Protein AF-A0AAQ4DFD9-F1 (afdb_monomer)

Organism: Amblyomma americanum (NCBI:txid6943)

Radius of gyration: 16.82 Å; Cα contacts (8 Å, |Δi|>4): 60; chains: 1; bounding box: 39×20×49 Å

pLDDT: mean 71.63, std 12.16, range [38.56, 84.19]

Sequence (104 aa):
MEMLRSMQSRYDLDQALVLCQMNGFKAGILHLYEKAKLYHQILAYHIDQGDYDGVIKLCEKFGAYDPNLWIQALGFFARAEGASQHLATVLQHILSFGSGRHDL

InterPro domains:
  IPR000547 Clathrin, heavy chain/VPS, 7-fold repeat [PS50236] (1-86)
  IPR057308 PEP5/VPS11, clathrin heavy-chain repeat [PF23356] (2-95)

Structure (mmCIF, N/CA/C/O backbone):
data_AF-A0AAQ4DFD9-F1
#
_entry.id   AF-A0AAQ4DFD9-F1
#
loop_
_atom_site.group_PDB
_atom_site.id
_atom_site.type_symbol
_atom_site.label_atom_id
_atom_site.label_alt_id
_atom_site.label_comp_id
_atom_site.label_asym_id
_atom_site.label_entity_id
_atom_site.label_seq_id
_atom_site.pdbx_PDB_ins_code
_atom_site.Cartn_x
_atom_site.Cartn_y
_atom_site.Cartn_z
_atom_site.occupancy
_atom_site.B_iso_or_equiv
_atom_site.auth_seq_id
_atom_site.auth_comp_id
_atom_site.auth_asym_id
_atom_site.auth_atom_id
_atom_site.pdbx_PDB_model_num
ATOM 1 N N . MET A 1 1 ? 29.174 -5.926 -23.910 1.00 43.16 1 MET A N 1
ATOM 2 C CA . MET A 1 1 ? 27.831 -5.772 -24.520 1.00 43.16 1 MET A CA 1
ATOM 3 C C . MET A 1 1 ? 26.742 -6.173 -23.513 1.00 43.16 1 MET A C 1
ATOM 5 O O . MET A 1 1 ? 25.906 -7.005 -23.822 1.00 43.16 1 MET A O 1
ATOM 9 N N . GLU A 1 2 ? 26.735 -5.613 -22.297 1.00 46.69 2 GLU A N 1
ATOM 10 C CA . GLU A 1 2 ? 25.758 -6.002 -21.247 1.00 46.69 2 GLU A CA 1
ATOM 11 C C . GLU A 1 2 ? 24.982 -4.809 -20.668 1.00 46.69 2 GLU A C 1
ATOM 13 O O . GLU A 1 2 ? 23.998 -4.977 -19.956 1.00 46.69 2 GLU A O 1
ATOM 18 N N . MET A 1 3 ? 25.355 -3.584 -21.048 1.00 42.25 3 MET A N 1
ATOM 19 C CA . MET A 1 3 ? 24.755 -2.360 -20.513 1.00 42.25 3 MET A CA 1
ATOM 20 C C . MET A 1 3 ? 23.425 -1.991 -21.197 1.00 42.25 3 MET A C 1
ATOM 22 O O . MET A 1 3 ? 22.562 -1.377 -20.578 1.00 42.25 3 MET A O 1
ATOM 26 N N . LEU A 1 4 ? 23.213 -2.430 -22.445 1.00 43.44 4 LEU A N 1
ATOM 27 C CA . LEU A 1 4 ? 22.008 -2.110 -23.226 1.00 43.44 4 LEU A CA 1
ATOM 28 C C . LEU A 1 4 ? 20.796 -2.981 -22.856 1.00 43.44 4 LEU A C 1
ATOM 30 O O . LEU A 1 4 ? 19.668 -2.497 -22.867 1.00 43.44 4 LEU A O 1
ATOM 34 N N . ARG A 1 5 ? 21.015 -4.241 -22.450 1.00 48.25 5 ARG A N 1
ATOM 35 C CA . ARG A 1 5 ? 19.919 -5.146 -22.050 1.00 48.25 5 ARG A CA 1
ATOM 36 C C . ARG A 1 5 ? 19.212 -4.689 -20.775 1.00 48.25 5 ARG A C 1
ATOM 38 O O . ARG A 1 5 ? 18.007 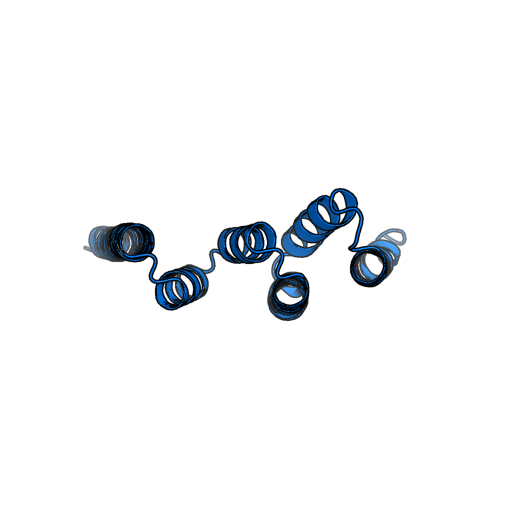-4.862 -20.654 1.00 48.25 5 ARG A O 1
ATOM 45 N N . SER A 1 6 ? 19.945 -4.078 -19.844 1.00 48.47 6 SER A N 1
ATOM 46 C CA . SER A 1 6 ? 19.368 -3.590 -18.585 1.00 48.47 6 SER A CA 1
ATOM 47 C C . SER A 1 6 ? 18.482 -2.349 -18.790 1.00 48.47 6 SER A C 1
ATOM 49 O O . SER A 1 6 ? 17.501 -2.154 -18.074 1.00 48.47 6 SER A O 1
ATOM 51 N N . MET A 1 7 ? 18.787 -1.530 -19.806 1.00 48.03 7 MET A N 1
ATOM 52 C CA . MET A 1 7 ? 17.993 -0.347 -20.156 1.00 48.03 7 MET A CA 1
ATOM 53 C C . MET A 1 7 ? 16.689 -0.707 -20.873 1.00 48.03 7 MET A C 1
ATOM 55 O O . MET A 1 7 ? 15.657 -0.120 -20.563 1.00 48.03 7 MET A O 1
ATOM 59 N N . GLN A 1 8 ? 16.719 -1.700 -21.767 1.00 54.12 8 GLN A N 1
ATOM 60 C CA . GLN A 1 8 ? 15.525 -2.177 -22.474 1.00 54.12 8 GLN A CA 1
ATOM 61 C C . GLN A 1 8 ? 14.484 -2.731 -21.494 1.00 54.12 8 GLN A C 1
ATOM 63 O O . GLN A 1 8 ? 13.362 -2.245 -21.464 1.00 54.12 8 GLN A O 1
ATOM 68 N N . SER A 1 9 ? 14.894 -3.599 -20.562 1.00 57.28 9 SER A N 1
ATOM 69 C CA . SER A 1 9 ? 13.986 -4.152 -19.545 1.00 57.28 9 SER A CA 1
ATOM 70 C C . SER A 1 9 ? 13.328 -3.095 -18.646 1.00 57.28 9 SER A C 1
ATOM 72 O O . SER A 1 9 ? 12.203 -3.291 -18.191 1.00 57.28 9 SER A O 1
ATOM 74 N N . ARG A 1 10 ? 14.015 -1.979 -18.358 1.00 57.81 10 ARG A N 1
ATOM 75 C CA . ARG A 1 10 ? 13.435 -0.856 -17.599 1.00 57.81 10 ARG A CA 1
ATOM 76 C C . ARG A 1 10 ? 12.468 -0.028 -18.439 1.00 57.81 10 ARG A C 1
ATOM 78 O O . ARG A 1 10 ? 11.447 0.402 -17.914 1.00 57.81 10 ARG A O 1
ATOM 85 N N . TYR A 1 11 ? 12.792 0.185 -19.710 1.00 61.34 11 TYR A N 1
ATOM 86 C CA . TYR A 1 11 ? 11.957 0.939 -20.637 1.00 61.34 11 TYR A CA 1
ATOM 87 C C . TYR A 1 11 ? 10.650 0.198 -20.951 1.00 61.34 11 TYR A C 1
ATOM 89 O O . TYR A 1 11 ? 9.585 0.804 -20.911 1.00 61.34 11 TYR A O 1
ATOM 97 N N . ASP A 1 12 ? 10.708 -1.124 -21.134 1.00 70.81 12 ASP A N 1
ATOM 98 C CA . ASP A 1 12 ? 9.526 -1.977 -21.304 1.00 70.81 12 ASP A CA 1
ATOM 99 C C . ASP A 1 12 ? 8.601 -1.947 -20.075 1.00 70.81 12 ASP A C 1
ATOM 101 O O . ASP A 1 12 ? 7.379 -1.899 -20.213 1.00 70.81 12 ASP A O 1
ATOM 105 N N . LEU A 1 13 ? 9.164 -1.936 -18.860 1.00 70.75 13 LEU A N 1
ATOM 106 C CA . LEU A 1 13 ? 8.376 -1.858 -17.627 1.00 70.75 13 LEU A CA 1
ATOM 107 C C . LEU A 1 13 ? 7.664 -0.503 -17.490 1.00 70.75 13 LEU A C 1
ATOM 109 O O . LEU A 1 13 ? 6.486 -0.471 -17.145 1.00 70.75 13 LEU A O 1
ATOM 113 N N . ASP A 1 14 ? 8.365 0.599 -17.759 1.00 73.06 14 ASP A N 1
ATOM 114 C CA . ASP A 1 14 ? 7.792 1.947 -17.689 1.00 73.06 14 ASP A CA 1
ATOM 115 C C . ASP A 1 14 ? 6.683 2.136 -18.736 1.00 73.06 14 ASP A C 1
ATOM 117 O O . ASP A 1 14 ? 5.574 2.556 -18.406 1.00 73.06 14 ASP A O 1
ATOM 121 N N . GLN A 1 15 ? 6.918 1.693 -19.975 1.00 77.31 15 GLN A N 1
ATOM 122 C CA . GLN A 1 15 ? 5.903 1.716 -21.028 1.00 77.31 15 GLN A CA 1
ATOM 123 C C . GLN A 1 15 ? 4.683 0.859 -20.682 1.00 77.31 15 GLN A C 1
ATOM 125 O O . GLN A 1 15 ? 3.547 1.298 -20.863 1.00 77.31 15 GLN A O 1
ATOM 130 N N . ALA A 1 16 ? 4.890 -0.349 -20.155 1.00 79.38 16 ALA A N 1
ATOM 131 C CA . ALA A 1 16 ? 3.793 -1.217 -19.749 1.00 79.38 16 ALA A CA 1
ATOM 132 C C . ALA A 1 16 ? 3.024 -0.658 -18.536 1.00 79.38 16 ALA A C 1
ATOM 134 O O . ALA A 1 16 ? 1.803 -0.811 -18.474 1.00 79.38 16 ALA A O 1
ATOM 135 N N . LEU A 1 17 ? 3.694 0.049 -17.616 1.00 75.44 17 LEU A N 1
ATOM 136 C CA . LEU A 1 17 ? 3.053 0.782 -16.519 1.00 75.44 17 LEU A CA 1
ATOM 137 C C . LEU A 1 17 ? 2.173 1.916 -17.045 1.00 75.44 17 LEU A C 1
ATOM 139 O O . LEU A 1 17 ? 1.004 1.992 -16.665 1.00 75.44 17 LEU A O 1
ATOM 143 N N . VAL A 1 18 ? 2.697 2.749 -17.949 1.00 80.56 18 VAL A N 1
ATOM 144 C CA . VAL A 1 18 ? 1.943 3.842 -18.580 1.00 80.56 18 VAL A CA 1
ATOM 145 C C . VAL A 1 18 ? 0.730 3.290 -19.330 1.00 80.56 18 VAL A C 1
ATOM 147 O O . VAL A 1 18 ? -0.382 3.770 -19.130 1.00 80.56 18 VAL A O 1
ATOM 150 N N . LEU A 1 19 ? 0.899 2.223 -20.116 1.00 78.19 19 LEU A N 1
ATOM 151 C CA . LEU A 1 19 ? -0.200 1.578 -20.842 1.00 78.19 19 LEU A CA 1
ATOM 152 C C . LEU A 1 19 ? -1.274 1.014 -19.903 1.00 78.19 19 LEU A C 1
ATOM 154 O O . LEU A 1 19 ? -2.468 1.199 -20.159 1.00 78.19 19 LEU A O 1
ATOM 158 N N . CYS A 1 20 ? -0.875 0.355 -18.810 1.00 79.31 20 CYS A N 1
ATOM 159 C CA . CYS A 1 20 ? -1.822 -0.152 -17.820 1.00 79.31 20 CYS A CA 1
ATOM 160 C C . CYS A 1 20 ? -2.548 0.989 -17.096 1.00 79.31 20 CYS A C 1
ATOM 162 O O . CYS A 1 20 ? -3.745 0.874 -16.845 1.00 79.31 20 CYS A O 1
ATOM 164 N N . GLN A 1 21 ? -1.863 2.098 -16.801 1.00 75.94 21 GLN A N 1
ATOM 165 C CA . GLN A 1 21 ? -2.457 3.273 -16.163 1.00 75.94 21 GLN A CA 1
ATOM 166 C C . GLN A 1 21 ? -3.456 3.976 -17.094 1.00 75.94 21 GLN A C 1
ATOM 168 O O . GLN A 1 21 ? -4.570 4.275 -16.673 1.00 75.94 21 GLN A O 1
ATOM 173 N N . MET A 1 22 ? -3.116 4.130 -18.379 1.00 78.81 22 MET A N 1
ATOM 174 C CA . MET A 1 22 ? -4.004 4.696 -19.405 1.00 78.81 22 MET A CA 1
ATOM 175 C C . MET A 1 22 ? -5.266 3.854 -19.631 1.00 78.81 22 MET A C 1
ATOM 177 O O . MET A 1 22 ? -6.332 4.405 -19.882 1.00 78.81 22 MET A O 1
ATOM 181 N N . ASN A 1 23 ? -5.160 2.526 -19.527 1.00 77.50 23 ASN A N 1
ATOM 182 C CA . ASN A 1 23 ? -6.299 1.611 -19.665 1.00 77.50 23 ASN A CA 1
ATOM 183 C C . ASN A 1 23 ? -7.041 1.355 -18.340 1.00 77.50 23 ASN A C 1
ATOM 185 O O . ASN A 1 23 ? -8.009 0.597 -18.321 1.00 77.50 23 ASN A O 1
ATOM 189 N N . GLY A 1 24 ? -6.583 1.925 -17.219 1.00 73.31 24 GLY A N 1
ATOM 190 C CA . GLY A 1 24 ? -7.146 1.646 -15.896 1.00 73.31 24 GLY A CA 1
ATOM 191 C C . GLY A 1 24 ? -7.013 0.179 -15.463 1.00 73.31 24 GLY A C 1
ATOM 192 O O . GLY A 1 24 ? -7.800 -0.302 -14.647 1.00 73.31 24 GLY A O 1
ATOM 193 N N . PHE A 1 25 ? -6.035 -0.560 -15.996 1.00 78.50 25 PHE A N 1
ATOM 194 C CA . PHE A 1 25 ? -5.842 -1.982 -15.718 1.00 78.50 25 PHE A CA 1
ATOM 195 C C . PHE A 1 25 ? -5.083 -2.202 -14.400 1.00 78.50 25 PHE A C 1
ATOM 197 O O . PHE A 1 25 ? -3.905 -2.557 -14.365 1.00 78.50 25 PHE A O 1
ATOM 204 N N . LYS A 1 26 ? -5.797 -1.992 -13.292 1.00 74.31 26 LYS A N 1
ATOM 205 C CA . LYS A 1 26 ? -5.290 -2.000 -11.908 1.00 74.31 26 LYS A CA 1
ATOM 206 C C . LYS A 1 26 ? -4.469 -3.246 -11.547 1.00 74.31 26 LYS A C 1
ATOM 208 O O . LYS A 1 26 ? -3.385 -3.130 -10.982 1.00 74.31 26 LYS A O 1
ATOM 213 N N . ALA A 1 27 ? -4.954 -4.432 -11.919 1.00 76.56 27 ALA A N 1
ATOM 214 C CA . ALA A 1 27 ? -4.279 -5.698 -11.623 1.00 76.56 27 ALA A CA 1
ATOM 215 C C . ALA A 1 27 ? -2.908 -5.816 -12.314 1.00 76.56 27 ALA A C 1
ATOM 217 O O . ALA A 1 27 ? -1.964 -6.343 -11.727 1.00 76.56 27 ALA A O 1
ATOM 218 N N . GLY A 1 28 ? -2.774 -5.289 -13.537 1.00 78.69 28 GLY A N 1
ATOM 219 C CA . GLY A 1 28 ? -1.498 -5.278 -14.253 1.00 78.69 28 GLY A CA 1
ATOM 220 C C . GLY A 1 28 ? -0.496 -4.309 -13.637 1.00 78.69 28 GLY A C 1
ATOM 221 O O . GLY A 1 28 ? 0.666 -4.670 -13.478 1.00 78.69 28 GLY A O 1
ATOM 222 N N . ILE A 1 29 ? -0.949 -3.124 -13.212 1.00 80.94 29 ILE A N 1
ATOM 223 C CA . ILE A 1 29 ? -0.091 -2.133 -12.542 1.00 80.94 29 ILE A CA 1
ATOM 224 C C . ILE A 1 29 ? 0.499 -2.723 -11.254 1.00 80.94 29 ILE A C 1
ATOM 226 O O . ILE A 1 29 ? 1.711 -2.667 -11.056 1.00 80.94 29 ILE A O 1
ATOM 230 N N . LEU A 1 30 ? -0.334 -3.362 -10.422 1.00 80.00 30 LEU A N 1
ATOM 231 C CA . LEU A 1 30 ? 0.113 -4.000 -9.180 1.00 80.00 30 LEU A CA 1
ATOM 232 C C . LEU A 1 30 ? 1.164 -5.086 -9.454 1.00 80.00 30 LEU A C 1
ATOM 234 O O . LEU A 1 30 ? 2.219 -5.108 -8.824 1.00 80.00 30 LEU A O 1
ATOM 238 N N . HIS A 1 31 ? 0.910 -5.936 -10.453 1.00 80.19 31 HIS A N 1
ATOM 239 C CA . HIS A 1 31 ? 1.820 -7.015 -10.828 1.00 80.19 31 HIS A CA 1
ATOM 240 C C . HIS A 1 31 ? 3.167 -6.492 -11.352 1.00 80.19 31 HIS A C 1
ATOM 242 O O . HIS A 1 31 ? 4.226 -7.055 -11.059 1.00 80.19 31 HIS A O 1
ATOM 248 N N . LEU A 1 32 ? 3.147 -5.394 -12.114 1.00 81.69 32 LEU A N 1
ATOM 249 C CA . LEU A 1 32 ? 4.364 -4.736 -12.583 1.00 81.69 32 LEU A CA 1
ATOM 250 C C . LEU A 1 32 ? 5.138 -4.102 -11.431 1.00 81.69 32 LEU A C 1
ATOM 252 O O . LEU A 1 32 ? 6.356 -4.267 -11.368 1.00 81.69 32 LEU A O 1
ATOM 256 N N . TYR A 1 33 ? 4.458 -3.432 -10.500 1.00 84.00 33 TYR A N 1
ATOM 257 C CA . TYR A 1 33 ? 5.111 -2.886 -9.315 1.00 84.00 33 TYR A CA 1
ATOM 258 C C . TYR A 1 33 ? 5.725 -3.979 -8.436 1.00 84.00 33 TYR A C 1
ATOM 260 O O . TYR A 1 33 ? 6.843 -3.789 -7.954 1.00 84.00 33 TYR A O 1
ATOM 268 N N . GLU A 1 34 ? 5.066 -5.132 -8.275 1.00 80.81 34 GLU A N 1
ATOM 269 C CA . GLU A 1 34 ? 5.634 -6.274 -7.547 1.00 80.81 34 GLU A CA 1
ATOM 270 C C . GLU A 1 34 ? 6.913 -6.781 -8.227 1.00 80.81 34 GLU A C 1
ATOM 272 O O . GLU A 1 34 ? 7.945 -6.933 -7.570 1.00 80.81 34 GLU A O 1
ATOM 277 N N . LYS A 1 35 ? 6.895 -6.967 -9.556 1.00 79.44 35 LYS A N 1
ATOM 278 C CA . LYS A 1 35 ? 8.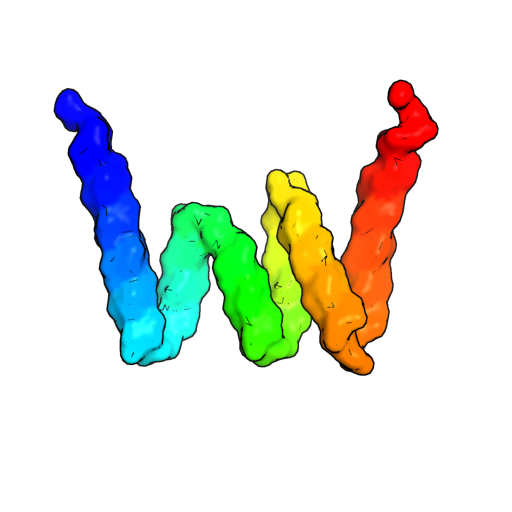093 -7.377 -10.313 1.00 79.44 35 LYS A CA 1
ATOM 279 C C . LYS A 1 35 ? 9.222 -6.354 -10.248 1.00 79.44 35 LYS A C 1
ATOM 281 O O . LYS A 1 35 ? 10.392 -6.733 -10.193 1.00 79.44 35 LYS A O 1
ATOM 286 N N . ALA A 1 36 ? 8.877 -5.073 -10.246 1.00 78.44 36 ALA A N 1
ATOM 287 C CA . ALA A 1 36 ? 9.824 -3.972 -10.151 1.00 78.44 36 ALA A CA 1
ATOM 288 C C . ALA A 1 36 ? 10.295 -3.697 -8.715 1.00 78.44 36 ALA A C 1
ATOM 290 O O . ALA A 1 36 ? 11.158 -2.841 -8.519 1.00 78.44 36 ALA A O 1
ATOM 291 N N . LYS A 1 37 ? 9.744 -4.413 -7.721 1.00 77.31 37 LYS A N 1
ATOM 292 C CA . LYS A 1 37 ? 9.975 -4.193 -6.284 1.00 77.31 37 LYS A CA 1
ATOM 293 C C . LYS A 1 37 ? 9.646 -2.761 -5.842 1.00 77.31 37 LYS A C 1
ATOM 295 O O . LYS A 1 37 ? 10.244 -2.229 -4.910 1.00 77.31 37 LYS A O 1
ATOM 300 N N . LEU A 1 38 ? 8.691 -2.123 -6.515 1.00 81.50 38 LEU A N 1
ATOM 301 C CA . LEU A 1 38 ? 8.238 -0.761 -6.239 1.00 81.50 38 LEU A CA 1
ATOM 302 C C . LEU A 1 38 ? 7.161 -0.773 -5.145 1.00 81.50 38 LEU A C 1
ATOM 304 O O . LEU A 1 38 ? 6.042 -0.310 -5.344 1.00 81.50 38 LEU A O 1
ATOM 308 N N . TYR A 1 39 ? 7.496 -1.306 -3.969 1.00 82.75 39 TYR A N 1
ATOM 309 C CA . TYR A 1 39 ? 6.533 -1.513 -2.881 1.00 82.75 39 TYR A CA 1
ATOM 310 C C . TYR A 1 39 ? 5.898 -0.209 -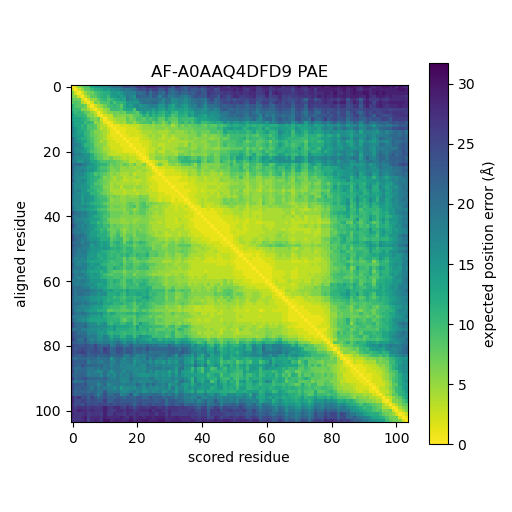2.389 1.00 82.75 39 TYR A C 1
ATOM 312 O O . TYR A 1 39 ? 4.718 -0.188 -2.070 1.00 82.75 39 TYR A O 1
ATOM 320 N N . HIS A 1 40 ? 6.639 0.902 -2.395 1.00 81.38 40 HIS A N 1
ATOM 321 C CA . HIS A 1 40 ? 6.092 2.215 -2.038 1.00 81.38 40 HIS A CA 1
ATOM 322 C C . HIS A 1 40 ? 4.979 2.682 -2.986 1.00 81.38 40 HIS A C 1
ATOM 324 O O . HIS A 1 40 ? 4.032 3.320 -2.541 1.00 81.38 40 HIS A O 1
ATOM 330 N N . GLN A 1 41 ? 5.061 2.339 -4.276 1.00 82.62 41 GLN A N 1
ATOM 331 C CA . GLN A 1 41 ? 4.013 2.664 -5.249 1.00 82.62 41 GLN A CA 1
ATOM 332 C C . GLN A 1 41 ? 2.767 1.802 -5.022 1.00 82.62 41 GLN A C 1
ATOM 334 O O . GLN A 1 41 ? 1.654 2.314 -5.061 1.00 82.62 41 GLN A O 1
ATOM 339 N N . ILE A 1 42 ? 2.951 0.516 -4.703 1.00 84.19 42 ILE A N 1
ATOM 340 C CA . ILE A 1 42 ? 1.849 -0.380 -4.315 1.00 84.19 42 ILE A CA 1
ATOM 341 C C . ILE A 1 42 ? 1.171 0.144 -3.047 1.00 84.19 42 ILE A C 1
ATOM 343 O O . ILE A 1 42 ? -0.050 0.243 -2.996 1.00 84.19 42 ILE A O 1
ATOM 347 N N . LEU A 1 43 ? 1.964 0.537 -2.048 1.00 83.62 43 LEU A N 1
ATOM 348 C CA . LEU A 1 43 ? 1.473 1.110 -0.801 1.00 83.62 43 LEU A CA 1
ATOM 349 C C . LEU A 1 43 ? 0.627 2.359 -1.070 1.00 83.62 43 LEU A C 1
ATOM 351 O O . LEU A 1 43 ? -0.523 2.412 -0.650 1.00 83.62 43 LEU A O 1
ATOM 355 N N . ALA A 1 44 ? 1.176 3.330 -1.807 1.00 82.19 44 ALA A N 1
ATOM 356 C CA . ALA A 1 44 ? 0.476 4.558 -2.178 1.00 82.19 44 ALA A CA 1
ATOM 357 C C . ALA A 1 44 ? -0.820 4.271 -2.951 1.00 82.19 44 ALA A C 1
ATOM 359 O O . ALA A 1 44 ? -1.822 4.948 -2.747 1.00 82.19 44 ALA A O 1
ATOM 360 N N . TYR A 1 45 ? -0.817 3.237 -3.791 1.00 83.19 45 TYR A N 1
ATOM 361 C CA . TYR A 1 45 ? -1.991 2.812 -4.535 1.00 83.19 45 TYR A CA 1
ATOM 362 C C . TYR A 1 45 ? -3.096 2.251 -3.623 1.00 83.19 45 TYR A C 1
ATOM 364 O O . TYR A 1 45 ? -4.243 2.674 -3.732 1.00 83.19 45 TYR A O 1
ATOM 372 N N . HIS A 1 46 ? -2.776 1.343 -2.692 1.00 83.25 46 HIS A N 1
ATOM 373 C CA . HIS A 1 46 ? -3.766 0.850 -1.720 1.00 83.25 46 HIS A CA 1
ATOM 374 C C . HIS A 1 46 ? -4.280 1.981 -0.818 1.00 83.25 46 HIS A C 1
ATOM 376 O O . HIS A 1 46 ? -5.471 2.053 -0.534 1.00 83.25 46 HIS A O 1
ATOM 382 N N . ILE A 1 47 ? -3.394 2.901 -0.439 1.00 80.44 47 ILE A N 1
ATOM 383 C CA . ILE A 1 47 ? -3.706 4.119 0.311 1.00 80.44 47 ILE A CA 1
ATOM 384 C C . ILE A 1 47 ? -4.729 5.000 -0.428 1.00 80.44 47 ILE A C 1
ATOM 386 O O . ILE A 1 47 ? -5.738 5.380 0.162 1.00 80.44 47 ILE A O 1
ATOM 390 N N . ASP A 1 48 ? -4.495 5.299 -1.707 1.00 79.75 48 ASP A N 1
ATOM 391 C CA . ASP A 1 48 ? -5.378 6.126 -2.542 1.00 79.75 48 ASP A CA 1
ATOM 392 C C . ASP A 1 48 ? -6.767 5.494 -2.715 1.00 79.75 48 ASP A C 1
ATOM 394 O O . ASP A 1 48 ? -7.789 6.175 -2.687 1.00 79.75 48 ASP A O 1
ATOM 398 N N . GLN A 1 49 ? -6.814 4.164 -2.810 1.00 76.81 49 GLN A N 1
ATOM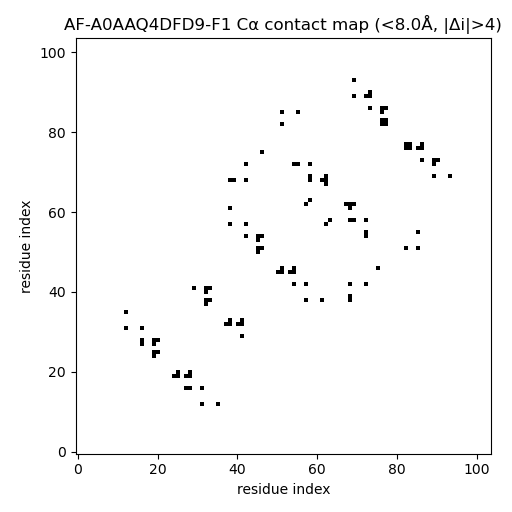 399 C CA . GLN A 1 49 ? -8.064 3.410 -2.877 1.00 76.81 49 GLN A CA 1
ATOM 400 C C . GLN A 1 49 ? -8.766 3.264 -1.511 1.00 76.81 49 GLN A C 1
ATOM 402 O O . GLN A 1 49 ? -9.874 2.730 -1.463 1.00 76.81 49 GLN A O 1
ATOM 407 N N . GLY A 1 50 ? -8.152 3.718 -0.410 1.00 75.12 50 GLY A N 1
ATOM 408 C CA . GLY A 1 50 ? -8.668 3.543 0.953 1.00 75.12 50 GLY A CA 1
ATOM 409 C C . GLY A 1 50 ? -8.633 2.091 1.447 1.00 75.12 50 GLY A C 1
ATOM 410 O O . GLY A 1 50 ? -9.355 1.728 2.373 1.00 75.12 50 GLY A O 1
ATOM 411 N N . ASP A 1 51 ? -7.812 1.246 0.823 1.00 81.62 51 ASP A N 1
ATOM 412 C CA . ASP A 1 51 ? -7.710 -0.184 1.095 1.00 81.62 51 ASP A CA 1
ATOM 413 C C . ASP A 1 51 ? -6.699 -0.455 2.221 1.00 81.62 51 ASP A C 1
ATOM 415 O O . ASP A 1 51 ? -5.537 -0.808 2.011 1.00 81.62 51 ASP A O 1
ATOM 419 N N . TYR A 1 52 ? -7.152 -0.245 3.455 1.00 80.94 52 TYR A N 1
ATOM 420 C CA . TYR A 1 52 ? -6.322 -0.349 4.655 1.00 80.94 52 TYR A CA 1
ATOM 421 C C . TYR A 1 52 ? -5.794 -1.772 4.923 1.00 80.94 52 TYR A C 1
ATOM 423 O O . TYR A 1 52 ? -4.671 -1.931 5.401 1.00 80.94 52 TYR A O 1
ATOM 431 N N . ASP A 1 53 ? -6.573 -2.804 4.588 1.00 81.75 53 ASP A N 1
ATOM 432 C CA . ASP A 1 53 ? -6.184 -4.214 4.743 1.00 81.75 53 ASP A CA 1
ATOM 433 C C . ASP A 1 53 ? -5.024 -4.587 3.804 1.00 81.75 53 ASP A C 1
ATOM 435 O O . ASP A 1 53 ? -4.053 -5.223 4.225 1.00 81.75 53 ASP A O 1
ATOM 439 N N . GLY A 1 54 ? -5.060 -4.119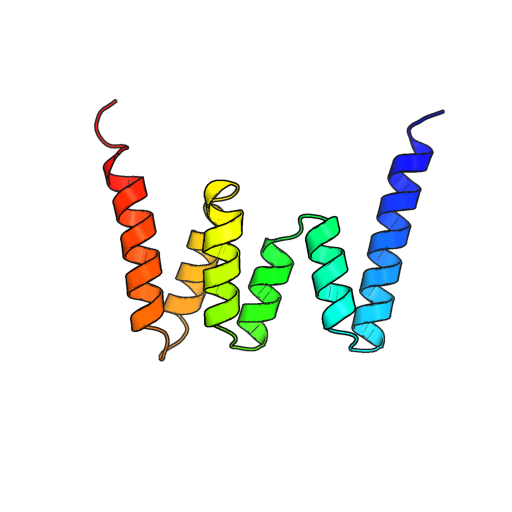 2.550 1.00 82.12 54 GLY A N 1
ATOM 440 C CA . GLY A 1 54 ? -3.971 -4.322 1.598 1.00 82.12 54 GLY A CA 1
ATOM 441 C C . GLY A 1 54 ? -2.684 -3.607 2.003 1.00 82.12 54 GLY A C 1
ATOM 442 O O . GLY A 1 54 ? -1.601 -4.177 1.853 1.00 82.12 54 GLY A O 1
ATOM 443 N N . VAL A 1 55 ? -2.789 -2.411 2.595 1.00 83.62 55 VAL A N 1
ATOM 444 C CA . VAL A 1 55 ? -1.642 -1.696 3.183 1.00 83.62 55 VAL A CA 1
ATOM 445 C C . VAL A 1 55 ? -0.965 -2.536 4.269 1.00 83.62 55 VAL A C 1
ATOM 447 O O . VAL A 1 55 ? 0.251 -2.723 4.218 1.00 83.62 55 VAL A O 1
ATOM 450 N N . ILE A 1 56 ? -1.733 -3.082 5.219 1.00 82.31 56 ILE A N 1
ATOM 451 C CA . ILE A 1 56 ? -1.186 -3.907 6.306 1.00 82.31 56 ILE A CA 1
ATOM 452 C C . ILE A 1 56 ? -0.546 -5.180 5.755 1.00 82.31 56 ILE A C 1
ATOM 454 O O . ILE A 1 56 ? 0.611 -5.445 6.064 1.00 82.31 56 ILE A O 1
ATOM 458 N N . LYS A 1 57 ? -1.224 -5.912 4.863 1.00 84.06 57 LYS A N 1
ATOM 459 C CA . LYS A 1 57 ? -0.666 -7.126 4.242 1.00 84.06 57 LYS A CA 1
ATOM 460 C C . LYS A 1 57 ? 0.640 -6.858 3.499 1.00 84.06 57 LYS A C 1
ATOM 462 O O . LYS A 1 57 ? 1.566 -7.669 3.559 1.00 84.06 57 LYS A O 1
ATOM 467 N N . LEU A 1 58 ? 0.735 -5.727 2.798 1.00 84.00 58 LEU A N 1
ATOM 468 C CA . LEU A 1 58 ? 1.961 -5.316 2.119 1.00 84.00 58 LEU A CA 1
ATOM 469 C C . LEU A 1 58 ? 3.078 -5.028 3.132 1.00 84.00 58 LEU A C 1
A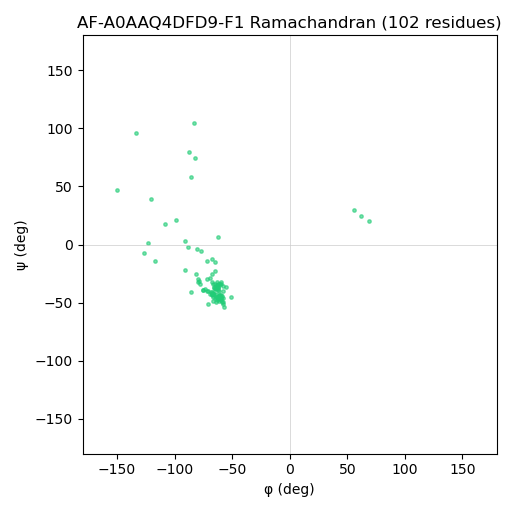TOM 471 O O . LEU A 1 58 ? 4.202 -5.503 2.960 1.00 84.00 58 LEU A O 1
ATOM 475 N N . CYS A 1 59 ? 2.770 -4.290 4.198 1.00 83.00 59 CYS A N 1
ATOM 476 C CA . CYS A 1 59 ? 3.700 -3.993 5.284 1.00 83.00 59 CYS A CA 1
ATOM 477 C C . CYS A 1 59 ? 4.138 -5.252 6.050 1.00 83.00 59 CYS A C 1
ATOM 479 O O . CYS A 1 59 ? 5.312 -5.377 6.378 1.00 83.00 59 CYS A O 1
ATOM 481 N N . GLU A 1 60 ? 3.267 -6.229 6.282 1.00 82.94 60 GLU A N 1
ATOM 482 C CA . GLU A 1 60 ? 3.645 -7.505 6.899 1.00 82.94 60 GLU A CA 1
ATOM 483 C C . GLU A 1 60 ? 4.571 -8.319 5.989 1.00 82.94 60 GLU A C 1
ATOM 485 O O . GLU A 1 60 ? 5.580 -8.861 6.438 1.00 82.94 60 GLU A O 1
ATOM 490 N N . LYS A 1 61 ? 4.270 -8.361 4.687 1.00 82.50 61 LYS A N 1
ATOM 491 C CA . LYS A 1 61 ? 5.027 -9.154 3.711 1.00 82.50 61 LYS A CA 1
ATOM 492 C C . LYS A 1 61 ? 6.390 -8.548 3.373 1.00 82.50 61 LYS A C 1
ATOM 494 O O . LYS A 1 61 ? 7.361 -9.281 3.193 1.00 82.50 61 LYS A O 1
ATOM 499 N N . PHE A 1 62 ? 6.468 -7.221 3.272 1.00 80.12 62 PHE A N 1
ATOM 500 C CA . PHE A 1 62 ? 7.659 -6.507 2.796 1.00 80.12 62 PHE A CA 1
ATOM 501 C C . PHE A 1 62 ? 8.297 -5.586 3.832 1.00 80.12 62 PHE A C 1
ATOM 503 O O . PHE A 1 62 ? 9.444 -5.184 3.661 1.00 80.12 62 PHE A O 1
ATOM 510 N N . GLY A 1 63 ? 7.617 -5.268 4.926 1.00 75.00 63 GLY A N 1
ATOM 511 C CA . GLY A 1 63 ? 8.140 -4.351 5.935 1.00 75.00 63 GLY A CA 1
ATOM 512 C C . GLY A 1 63 ? 9.273 -4.926 6.785 1.00 75.00 63 GLY A C 1
ATOM 513 O O . GLY A 1 63 ? 9.991 -4.158 7.417 1.00 75.00 63 GLY A O 1
ATOM 514 N N . ALA A 1 64 ? 9.493 -6.245 6.749 1.00 76.75 64 ALA A N 1
ATOM 515 C CA . ALA A 1 64 ? 10.731 -6.854 7.240 1.00 76.75 64 ALA A CA 1
ATOM 516 C C . ALA A 1 64 ? 11.947 -6.521 6.350 1.00 76.75 64 ALA A C 1
ATOM 518 O O . ALA A 1 64 ? 13.070 -6.468 6.845 1.00 76.75 64 ALA A O 1
ATOM 519 N N . TYR A 1 65 ? 11.730 -6.289 5.049 1.00 74.94 65 TYR A N 1
ATOM 520 C CA . TYR A 1 65 ? 12.776 -5.885 4.105 1.00 74.94 65 TYR A CA 1
ATOM 521 C C . TYR A 1 65 ? 12.980 -4.371 4.095 1.00 74.94 65 TYR A C 1
ATOM 523 O O . TYR A 1 65 ? 14.120 -3.918 4.038 1.00 74.94 65 TYR A O 1
ATOM 531 N N . ASP A 1 66 ? 11.892 -3.596 4.152 1.00 75.38 66 ASP A N 1
ATOM 532 C CA . ASP A 1 66 ? 11.950 -2.135 4.144 1.00 75.38 66 ASP A CA 1
ATOM 533 C C . ASP A 1 66 ? 11.049 -1.540 5.241 1.00 75.38 66 ASP A C 1
ATOM 535 O O . ASP A 1 66 ? 9.841 -1.363 5.045 1.00 75.38 66 ASP A O 1
ATOM 539 N N . PRO A 1 67 ? 11.601 -1.212 6.422 1.00 76.56 67 PRO A N 1
ATOM 540 C CA . PRO A 1 67 ? 10.813 -0.671 7.527 1.00 76.56 67 PRO A CA 1
ATOM 541 C C . PRO A 1 67 ? 10.212 0.711 7.214 1.00 76.56 67 PRO A C 1
ATOM 543 O O . PRO A 1 67 ? 9.268 1.127 7.886 1.00 76.56 67 PRO A O 1
ATOM 546 N N . ASN A 1 68 ? 10.681 1.411 6.171 1.00 78.00 68 ASN A N 1
ATOM 547 C CA . ASN A 1 68 ? 10.073 2.670 5.726 1.00 78.00 68 ASN A CA 1
ATOM 548 C C . ASN A 1 68 ? 8.643 2.489 5.198 1.00 78.00 68 ASN A C 1
ATOM 550 O O . ASN A 1 68 ? 7.875 3.453 5.218 1.00 78.00 68 ASN A O 1
ATOM 554 N N . LEU A 1 69 ? 8.262 1.283 4.755 1.00 82.06 69 LEU A N 1
ATOM 555 C CA . LEU A 1 69 ? 6.877 0.970 4.382 1.00 82.06 69 LEU A CA 1
ATOM 556 C C . LEU A 1 69 ? 5.936 1.163 5.575 1.00 82.06 69 LEU A C 1
ATOM 558 O O . LEU A 1 69 ? 4.905 1.815 5.437 1.00 82.06 69 LEU A O 1
ATOM 562 N N . TRP A 1 70 ? 6.318 0.664 6.755 1.00 80.69 70 TRP A N 1
ATOM 563 C CA . TRP A 1 70 ? 5.537 0.826 7.985 1.00 80.69 70 TRP A CA 1
ATOM 564 C C . TRP A 1 70 ? 5.445 2.291 8.420 1.00 80.69 70 TRP A C 1
ATOM 566 O O . TRP A 1 70 ? 4.384 2.727 8.854 1.00 80.69 70 TRP A O 1
ATOM 576 N N . ILE A 1 71 ? 6.521 3.070 8.264 1.00 79.25 71 ILE A N 1
ATOM 577 C CA . ILE A 1 71 ? 6.526 4.507 8.592 1.00 79.25 71 ILE A CA 1
ATOM 578 C C . ILE A 1 71 ? 5.585 5.291 7.666 1.00 79.25 71 ILE A C 1
ATOM 580 O O . ILE A 1 71 ? 4.831 6.147 8.127 1.00 79.25 71 ILE A O 1
ATOM 584 N N . GLN A 1 72 ? 5.596 4.991 6.366 1.00 79.88 72 GLN A N 1
ATOM 585 C CA . GLN A 1 72 ? 4.697 5.630 5.401 1.00 79.88 72 GLN A CA 1
ATOM 586 C C . GLN A 1 72 ? 3.239 5.234 5.632 1.00 79.88 72 GLN A C 1
ATOM 588 O O . GLN A 1 72 ? 2.368 6.104 5.647 1.00 79.88 72 GLN A O 1
ATOM 593 N N . ALA A 1 73 ? 2.983 3.948 5.883 1.00 81.06 73 ALA A N 1
ATOM 594 C CA . ALA A 1 73 ? 1.664 3.460 6.258 1.00 81.06 73 ALA A CA 1
ATOM 595 C C . ALA A 1 73 ? 1.169 4.161 7.529 1.00 81.06 73 ALA A C 1
ATOM 597 O O . ALA A 1 73 ? 0.055 4.673 7.552 1.00 81.06 73 ALA A O 1
ATOM 598 N N . LEU A 1 74 ? 2.021 4.275 8.553 1.00 77.25 74 LEU A N 1
ATOM 599 C CA . LEU A 1 74 ? 1.707 4.981 9.792 1.00 77.25 74 LEU A CA 1
ATOM 600 C C . LEU A 1 74 ? 1.342 6.446 9.544 1.00 77.25 74 LEU A C 1
ATOM 602 O O . LEU A 1 74 ? 0.326 6.911 10.049 1.00 77.25 74 LEU A O 1
ATOM 606 N N . GLY A 1 75 ? 2.156 7.175 8.776 1.00 75.88 75 GLY A N 1
ATOM 607 C CA . GLY A 1 75 ? 1.896 8.580 8.461 1.00 75.88 75 GLY A CA 1
ATOM 608 C C . GLY A 1 75 ? 0.576 8.779 7.713 1.00 75.88 75 GLY A C 1
ATOM 609 O O . GLY A 1 75 ? -0.115 9.774 7.933 1.00 75.88 75 GLY A O 1
ATOM 610 N N . PHE A 1 76 ? 0.201 7.813 6.872 1.00 77.19 76 PHE A N 1
ATOM 611 C CA . PHE A 1 76 ? -1.099 7.795 6.216 1.00 77.19 76 PHE A CA 1
ATOM 612 C C . PHE A 1 76 ? -2.241 7.491 7.193 1.00 77.19 76 PHE A C 1
ATOM 614 O O . PHE A 1 76 ? -3.186 8.272 7.284 1.00 77.19 76 PHE A O 1
ATOM 621 N N . PHE A 1 77 ? -2.135 6.417 7.978 1.00 77.31 77 PHE A N 1
ATOM 622 C CA . PHE A 1 77 ? -3.142 6.050 8.973 1.00 77.31 77 PHE A CA 1
ATOM 623 C C . PHE A 1 77 ? -3.350 7.143 10.027 1.00 77.31 77 PHE A C 1
ATOM 625 O O . PHE A 1 77 ? -4.469 7.349 10.475 1.00 77.31 77 PHE A O 1
ATOM 632 N N . ALA A 1 78 ? -2.295 7.875 10.394 1.00 73.19 78 ALA A N 1
ATOM 633 C CA . ALA A 1 78 ? -2.372 8.984 11.342 1.00 73.19 78 ALA A CA 1
ATOM 634 C C . ALA A 1 78 ? -3.156 10.184 10.794 1.00 73.19 78 ALA A C 1
ATOM 636 O O . ALA A 1 78 ? -3.693 10.969 11.570 1.00 73.19 78 ALA A O 1
ATOM 637 N N . ARG A 1 79 ? -3.222 10.333 9.466 1.00 70.56 79 ARG A N 1
ATOM 638 C CA . ARG A 1 79 ? -4.038 11.354 8.792 1.00 70.56 79 ARG A CA 1
ATOM 639 C C . ARG A 1 79 ? -5.444 10.861 8.456 1.00 70.56 79 ARG A C 1
ATOM 641 O O . ARG A 1 79 ? -6.332 11.683 8.268 1.00 70.56 79 ARG A O 1
ATOM 648 N N . ALA A 1 80 ? -5.652 9.549 8.368 1.00 66.88 80 ALA A N 1
ATOM 649 C CA . ALA A 1 80 ? -6.955 8.955 8.111 1.00 66.88 80 ALA A CA 1
ATOM 650 C C . ALA A 1 80 ? -7.761 8.845 9.419 1.00 66.88 80 ALA A C 1
ATOM 652 O O . ALA A 1 80 ? -7.529 7.947 10.228 1.00 66.88 80 ALA A O 1
ATOM 653 N N . GLU A 1 81 ? -8.752 9.721 9.613 1.00 57.75 81 GLU A N 1
ATOM 654 C CA . GLU A 1 81 ? -9.584 9.823 10.834 1.00 57.75 81 GLU A CA 1
ATOM 655 C C . GLU A 1 81 ? -10.434 8.569 11.182 1.00 57.75 81 GLU A C 1
ATOM 657 O O . GLU A 1 81 ? -11.212 8.587 12.132 1.00 57.75 81 GLU A O 1
ATOM 662 N N . GLY A 1 82 ? -10.275 7.450 10.467 1.00 60.00 82 GLY A N 1
ATOM 663 C CA . GLY A 1 82 ? -10.967 6.175 10.714 1.00 60.00 82 GLY A CA 1
ATOM 664 C C . GLY A 1 82 ? -10.052 4.969 10.950 1.00 60.00 82 GLY A C 1
ATOM 665 O O . GLY A 1 82 ? -10.546 3.860 11.131 1.00 60.00 82 GLY A O 1
ATOM 666 N N . ALA A 1 83 ? -8.729 5.148 10.951 1.00 60.56 83 ALA A N 1
ATOM 667 C CA . ALA A 1 83 ? -7.780 4.034 10.960 1.00 60.56 83 ALA A CA 1
ATOM 668 C C . ALA A 1 83 ? -7.207 3.686 12.344 1.00 60.56 83 ALA A C 1
ATOM 670 O O . ALA A 1 83 ? -6.160 3.050 12.441 1.00 60.56 83 ALA A O 1
ATOM 671 N N . SER A 1 84 ? -7.874 4.077 13.429 1.00 59.47 84 SER A N 1
ATOM 672 C CA . SER A 1 84 ? -7.370 3.945 14.805 1.00 59.47 84 SER A CA 1
ATOM 673 C C . SER A 1 84 ? -6.982 2.511 15.194 1.00 59.47 84 SER A C 1
ATOM 675 O O . SER A 1 84 ? -5.968 2.312 15.862 1.00 59.47 84 SER A O 1
ATOM 677 N N . GLN A 1 85 ? -7.720 1.502 14.723 1.00 65.81 85 GLN A N 1
ATOM 678 C CA . GLN A 1 85 ? -7.394 0.091 14.970 1.00 65.81 85 GLN A CA 1
ATOM 679 C C . GLN A 1 85 ? -6.122 -0.358 14.235 1.00 65.81 85 GLN A C 1
ATOM 681 O O . GLN A 1 85 ? -5.289 -1.049 14.810 1.00 65.81 85 GLN A O 1
ATOM 686 N N . HIS A 1 86 ? -5.950 0.050 12.975 1.00 66.88 86 HIS A N 1
ATOM 687 C CA . HIS A 1 86 ? -4.798 -0.347 12.155 1.00 66.88 86 HIS A CA 1
ATOM 688 C C . HIS A 1 86 ? -3.546 0.450 12.533 1.00 66.88 86 HIS A C 1
ATOM 690 O O . HIS A 1 86 ? -2.442 -0.092 12.569 1.00 66.88 86 HIS A O 1
ATOM 696 N N . LEU A 1 87 ? -3.728 1.716 12.913 1.00 70.31 87 LEU A N 1
ATOM 697 C CA . LEU A 1 87 ? -2.688 2.565 13.473 1.00 70.31 87 LEU A CA 1
ATOM 698 C C . LEU A 1 87 ? -2.111 1.954 14.748 1.00 70.31 87 LEU A C 1
ATOM 700 O O . LEU A 1 87 ? -0.893 1.911 14.878 1.00 70.31 87 LEU A O 1
ATOM 704 N N . ALA A 1 88 ? -2.951 1.436 15.650 1.00 67.81 88 ALA A N 1
ATOM 705 C CA . ALA A 1 88 ? -2.492 0.774 16.870 1.00 67.81 88 ALA A CA 1
ATOM 706 C C . ALA A 1 88 ? -1.608 -0.450 16.567 1.00 67.81 88 ALA A C 1
ATOM 708 O O . ALA A 1 88 ? -0.544 -0.597 17.168 1.00 67.81 88 ALA A O 1
ATOM 709 N N . THR A 1 89 ? -1.993 -1.283 15.595 1.00 70.62 89 THR A N 1
ATOM 710 C CA . THR A 1 89 ? -1.197 -2.441 15.152 1.00 70.62 89 THR A CA 1
ATOM 711 C C . THR A 1 89 ? 0.156 -2.021 14.576 1.00 70.62 89 THR A C 1
ATOM 713 O O . THR A 1 89 ? 1.188 -2.576 14.954 1.00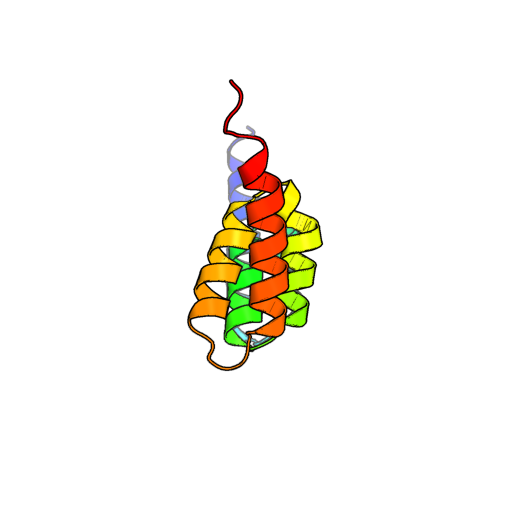 70.62 89 THR A O 1
ATOM 716 N N . VAL A 1 90 ? 0.169 -1.006 13.705 1.00 71.94 90 VAL A N 1
ATOM 717 C CA . VAL A 1 90 ? 1.399 -0.461 13.109 1.00 71.94 90 VAL A CA 1
ATOM 718 C C . VAL A 1 90 ? 2.317 0.126 14.183 1.00 71.94 90 VAL A C 1
ATOM 720 O O . VAL A 1 90 ? 3.513 -0.168 14.206 1.00 71.94 90 VAL A O 1
ATOM 723 N N . LEU A 1 91 ? 1.763 0.920 15.105 1.00 69.75 91 LEU A N 1
ATOM 724 C CA . LEU A 1 91 ? 2.516 1.523 16.203 1.00 69.75 91 LEU A CA 1
ATOM 725 C C . LEU A 1 91 ? 3.122 0.454 17.109 1.00 69.75 91 LEU A C 1
ATOM 727 O O . LEU A 1 91 ? 4.295 0.553 17.454 1.00 69.75 91 LEU A O 1
ATOM 731 N N . GLN A 1 92 ? 2.351 -0.577 17.460 1.00 71.25 92 GLN A N 1
ATOM 732 C CA . GLN A 1 92 ? 2.822 -1.675 18.297 1.00 71.25 92 GLN A CA 1
ATOM 733 C C . GLN A 1 92 ? 4.001 -2.402 17.645 1.0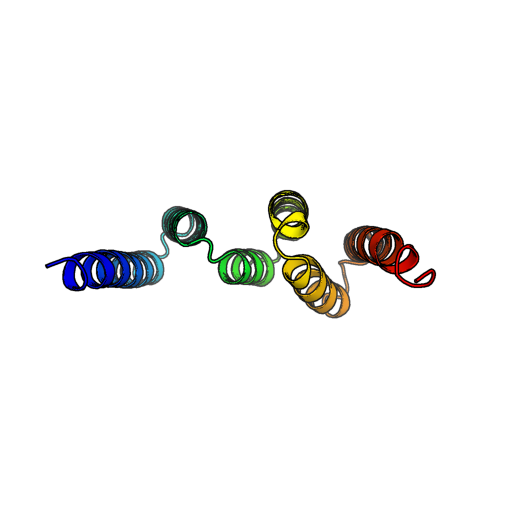0 71.25 92 GLN A C 1
ATOM 735 O O . GLN A 1 92 ? 4.997 -2.662 18.318 1.00 71.25 92 GLN A O 1
ATOM 740 N N . HIS A 1 93 ? 3.929 -2.664 16.336 1.00 70.88 93 HIS A N 1
ATOM 741 C CA . HIS A 1 93 ? 5.017 -3.299 15.592 1.00 70.88 93 HIS A CA 1
ATOM 742 C C . HIS A 1 93 ? 6.290 -2.444 15.569 1.00 70.88 93 HIS A C 1
ATOM 744 O O . HIS A 1 93 ? 7.382 -2.958 15.817 1.00 70.88 93 HIS A O 1
ATOM 750 N N . ILE A 1 94 ? 6.164 -1.138 15.313 1.00 68.56 94 ILE A N 1
ATOM 751 C CA . ILE A 1 94 ? 7.305 -0.209 15.274 1.00 68.56 94 ILE A CA 1
ATOM 752 C C . ILE A 1 94 ? 7.908 -0.022 16.672 1.00 68.56 94 ILE A C 1
ATOM 754 O O . ILE A 1 94 ? 9.129 -0.014 16.812 1.00 68.56 94 ILE A O 1
ATOM 758 N N . LEU A 1 95 ? 7.080 0.091 17.715 1.00 64.69 95 LEU A N 1
ATOM 759 C CA . LEU A 1 95 ? 7.526 0.211 19.105 1.00 64.69 95 LEU A CA 1
ATOM 760 C C . LEU A 1 95 ? 8.264 -1.045 19.579 1.00 64.69 95 LEU A C 1
ATOM 762 O O . LEU A 1 95 ? 9.324 -0.930 20.191 1.00 64.69 95 LEU A O 1
ATOM 766 N N . SER A 1 96 ? 7.767 -2.237 19.238 1.00 65.25 96 SER A N 1
ATOM 767 C CA . SER A 1 96 ? 8.464 -3.497 19.517 1.00 65.25 96 SER A CA 1
ATOM 768 C C . SER A 1 96 ? 9.809 -3.593 18.785 1.00 65.25 96 SER A C 1
ATOM 770 O O . SER A 1 96 ? 10.758 -4.152 19.328 1.00 65.25 96 SER A O 1
ATOM 772 N N . PHE A 1 97 ? 9.931 -2.998 17.595 1.00 60.44 97 PHE A N 1
ATOM 773 C CA . PHE A 1 97 ? 11.195 -2.925 16.851 1.00 60.44 97 PHE A CA 1
ATOM 774 C C . PHE A 1 97 ? 12.153 -1.838 17.375 1.00 60.44 97 PHE A C 1
ATOM 776 O O . PHE A 1 97 ? 13.372 -1.977 17.287 1.00 60.44 97 PHE A O 1
ATOM 783 N N . GLY A 1 98 ? 11.615 -0.737 17.909 1.00 54.59 98 GLY A N 1
ATOM 784 C CA . GLY A 1 98 ? 12.376 0.382 18.469 1.00 54.59 98 GLY A CA 1
ATOM 785 C C . GLY A 1 98 ? 12.900 0.125 19.882 1.00 54.59 98 GLY A C 1
ATOM 786 O O . GLY A 1 98 ? 13.980 0.601 20.224 1.00 54.59 98 GLY A O 1
ATOM 787 N N . SER A 1 99 ? 12.196 -0.682 20.682 1.00 51.78 99 SER A N 1
ATOM 788 C CA . SER A 1 99 ? 12.603 -1.003 22.058 1.00 51.78 99 SER A CA 1
ATOM 789 C C . SER A 1 99 ? 13.880 -1.855 22.147 1.00 51.78 99 SER A C 1
ATOM 791 O O . SER A 1 99 ? 14.453 -1.958 23.225 1.00 51.78 99 SER A O 1
ATOM 793 N N . GLY A 1 100 ? 14.351 -2.433 21.035 1.00 50.41 100 GLY A N 1
ATOM 794 C CA . GLY A 1 100 ? 15.630 -3.152 20.948 1.00 50.41 100 GLY A CA 1
ATOM 795 C C . GLY A 1 100 ? 16.835 -2.288 20.550 1.00 50.41 100 GLY A C 1
ATOM 796 O O . GLY A 1 100 ? 17.917 -2.830 20.355 1.00 50.41 100 GLY A O 1
ATOM 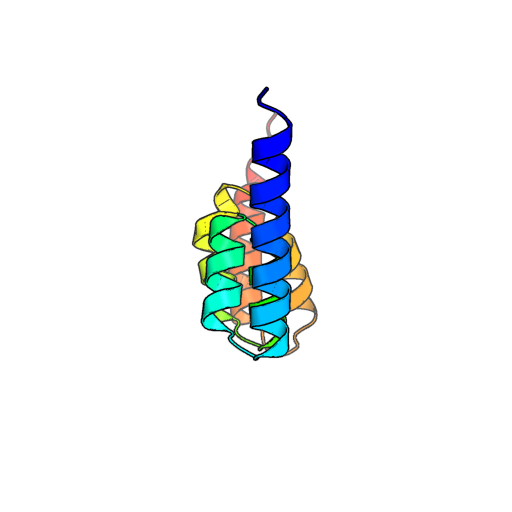797 N N . ARG A 1 101 ? 16.674 -0.965 20.378 1.00 48.72 101 ARG A N 1
ATOM 798 C CA . ARG A 1 101 ? 17.753 -0.043 19.958 1.00 48.72 101 ARG A CA 1
ATOM 799 C C . ARG A 1 101 ? 18.262 0.899 21.058 1.00 48.72 101 ARG A C 1
ATOM 801 O O . ARG A 1 101 ? 18.913 1.888 20.742 1.00 48.72 101 ARG A O 1
ATOM 808 N N . HIS A 1 102 ? 17.991 0.599 22.327 1.00 44.72 102 HIS A N 1
ATOM 809 C CA . HIS A 1 102 ? 18.515 1.361 23.469 1.00 44.72 102 HIS A CA 1
ATOM 810 C C . HIS A 1 102 ? 19.364 0.487 24.405 1.00 44.72 102 HIS A C 1
ATOM 812 O O . HIS A 1 102 ? 19.252 0.617 25.615 1.00 44.72 102 HIS A O 1
ATOM 818 N N . ASP A 1 103 ? 20.177 -0.423 23.861 1.00 42.62 103 ASP A N 1
ATOM 819 C CA . ASP A 1 103 ? 21.129 -1.208 24.667 1.00 42.62 103 ASP A CA 1
ATOM 820 C C . ASP A 1 103 ? 22.387 -1.605 23.864 1.00 42.62 103 ASP A C 1
ATOM 822 O O . ASP A 1 103 ? 22.782 -2.766 23.835 1.00 42.62 103 ASP A O 1
ATOM 826 N N . LEU A 1 104 ? 22.984 -0.645 23.140 1.00 38.56 104 LEU A N 1
ATOM 827 C CA . LEU A 1 104 ? 24.319 -0.760 22.526 1.00 38.56 104 LEU A CA 1
ATOM 828 C C . LEU A 1 104 ? 25.004 0.608 22.464 1.00 38.56 104 LEU A C 1
ATOM 830 O O . LEU A 1 104 ? 24.405 1.531 21.866 1.00 38.56 104 LEU A O 1
#

Mean predicted aligned error: 11.51 Å

Solvent-accessible surface area (backbone atoms only — not comparable to full-atom values): 5984 Å² total; per-residue (Å²): 144,68,72,64,64,61,52,50,61,51,50,53,50,52,52,52,41,51,53,23,60,76,68,65,38,61,73,58,39,52,52,49,30,60,75,68,66,36,57,69,59,50,40,51,50,27,55,76,70,67,35,64,68,58,37,50,54,48,29,68,74,43,23,84,81,39,59,64,50,47,52,52,50,41,58,50,32,75,69,40,96,81,29,67,73,59,36,50,55,51,49,51,54,51,48,65,62,52,70,72,71,80,83,128

Foldseek 3Di:
DPPVVVVVVVVVLVVQLVVCVVVVVVVSNLVSCVVVVVLVVVLVVCLVVVNLVSLVVSCVVCCVVPVVSLVVSLVSLVVVPPNVVVNVVSVVVVVVVVVVPPPD

Nearest PDB structures (foldseek):
  3mkq-assembly1_E  TM=6.400E-01  e=2.264E+00  Saccharomyces cerevisiae YJM789
  8xyv-assembly1_A  TM=3.275E-01  e=3.051E+00  synthetic construct

Secondary structure (DSSP, 8-state):
--HHHHHHHHHHHHHHHHHHHHTT-HHHHHHHHHHTT-HHHHHHHHHHTT-HHHHHHHHHHHTTT-THHHHHHHHHHHHSTT-HHHHHHHHHHHHHHHTTSS--